Protein AF-A0A5A7X4X0-F1 (afdb_monomer_lite)

Secondary structure (DSSP, 8-state):
-----PPPSEEEE-SSSS--EEEE-SSSEEEEEPPPPP-----GGGGTHHHHHHHHHHHHHHHHHHH----SHHHHHHHHHHHHHHS-SS-S-TTS--HHHHHHHHTTTTS-GGGTTSHHHHHHHHHHHHHHHHHHHHT--

Sequence (141 aa):
MTHHGGVPPGWYDDASGSGTQRWWDGQRWTGHYTAPPARRRRSRTIWVLPLIVTVVLGGGSIWYYTFGGPTHTEWYQEGYDAGKERGIGESRFIETGSPDTECDMLLSGKIKFNDRNTFRARELKRGCVQAIKDKNAAKRP

pLDDT: mean 75.4, std 12.5, range [43.19, 91.19]

Structure (mmCIF, N/CA/C/O backbone):
data_AF-A0A5A7X4X0-F1
#
_entry.id   AF-A0A5A7X4X0-F1
#
loop_
_atom_site.group_PDB
_atom_site.id
_atom_site.type_symbol
_atom_site.label_atom_id
_atom_site.label_alt_id
_atom_site.label_comp_id
_atom_site.label_asym_id
_atom_site.label_entity_id
_atom_site.label_seq_id
_atom_site.pdbx_PDB_ins_code
_atom_site.Cartn_x
_atom_site.Cartn_y
_atom_site.Cartn_z
_atom_site.occupancy
_atom_site.B_iso_or_equiv
_atom_site.auth_seq_id
_atom_site.auth_comp_id
_atom_site.auth_asym_id
_atom_site.auth_atom_id
_atom_site.pdbx_PDB_model_num
ATOM 1 N N . MET A 1 1 ? -21.951 5.465 86.787 1.00 43.19 1 MET A N 1
ATOM 2 C CA . MET A 1 1 ? -22.422 5.949 85.472 1.00 43.19 1 MET A CA 1
ATOM 3 C C . MET A 1 1 ? -22.406 4.764 84.517 1.00 43.19 1 MET A C 1
ATOM 5 O O . MET A 1 1 ? -21.388 4.487 83.901 1.00 43.19 1 MET A O 1
ATOM 9 N N . THR A 1 2 ? -23.475 3.972 84.495 1.00 48.94 2 THR A N 1
ATOM 10 C CA . THR A 1 2 ? -23.591 2.810 83.604 1.00 48.94 2 THR A CA 1
ATOM 11 C C . THR A 1 2 ? -24.151 3.286 82.268 1.00 48.94 2 THR A C 1
ATOM 13 O O . THR A 1 2 ? -25.336 3.590 82.162 1.00 48.94 2 THR A O 1
ATOM 16 N N . HIS A 1 3 ? -23.296 3.404 81.251 1.00 46.75 3 HIS A N 1
ATOM 17 C CA . HIS A 1 3 ? -23.746 3.569 79.870 1.00 46.75 3 HIS A CA 1
ATOM 18 C C . HIS A 1 3 ? -24.427 2.255 79.464 1.00 46.75 3 HIS A C 1
ATOM 20 O O . HIS A 1 3 ? -23.756 1.251 79.234 1.00 46.75 3 HIS A O 1
ATOM 26 N N . HIS A 1 4 ? -25.759 2.224 79.421 1.00 52.91 4 HIS A N 1
ATOM 27 C CA . HIS A 1 4 ? -26.468 1.126 78.772 1.00 52.91 4 HIS A CA 1
ATOM 28 C C . HIS A 1 4 ? -26.152 1.234 77.279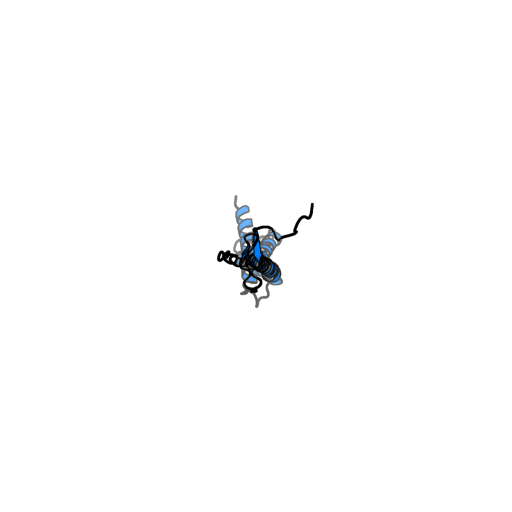 1.00 52.91 4 HIS A C 1
ATOM 30 O O . HIS A 1 4 ? -26.627 2.147 76.607 1.00 52.91 4 HIS A O 1
ATOM 36 N N . GLY A 1 5 ? -25.261 0.364 76.797 1.00 62.56 5 GLY A N 1
ATOM 37 C CA . GLY A 1 5 ? -24.833 0.264 75.401 1.00 62.56 5 GLY A CA 1
ATOM 38 C C . GLY A 1 5 ? -25.959 -0.238 74.502 1.00 62.56 5 GLY A C 1
ATOM 39 O O . GLY A 1 5 ? -25.883 -1.335 73.960 1.00 62.56 5 GLY A O 1
ATOM 40 N N . GLY A 1 6 ? -27.033 0.542 74.398 1.00 75.19 6 GLY A N 1
ATOM 41 C CA . GLY A 1 6 ? -28.084 0.343 73.415 1.00 75.19 6 GLY A CA 1
ATOM 42 C C . GLY A 1 6 ? -27.582 0.739 72.031 1.00 75.19 6 GLY A C 1
ATOM 43 O O . GLY A 1 6 ? -26.809 1.686 71.882 1.00 75.19 6 GLY A O 1
ATOM 44 N N . VAL A 1 7 ? -28.022 0.002 71.016 1.00 83.19 7 VAL A N 1
ATOM 45 C CA . VAL A 1 7 ? -27.760 0.342 69.617 1.00 83.19 7 VAL A CA 1
ATOM 46 C C . VAL A 1 7 ? -28.380 1.720 69.337 1.00 83.19 7 VAL A C 1
ATOM 48 O O . VAL A 1 7 ? -29.577 1.893 69.600 1.00 83.19 7 VAL A O 1
ATOM 51 N N . PRO A 1 8 ? -27.602 2.710 68.858 1.00 88.06 8 PRO A N 1
ATOM 52 C CA . PRO A 1 8 ? -28.124 4.045 68.604 1.00 88.06 8 PRO A CA 1
ATOM 53 C C . PRO A 1 8 ? -29.161 4.025 67.470 1.00 88.06 8 PRO A C 1
ATOM 55 O O . PRO A 1 8 ? -29.137 3.126 66.630 1.00 88.06 8 PRO A O 1
ATOM 58 N N . PRO A 1 9 ? -30.080 5.002 67.415 1.00 90.81 9 PRO A N 1
ATOM 59 C CA . PRO A 1 9 ? -31.031 5.111 66.315 1.00 90.81 9 PRO A CA 1
ATOM 60 C C . PRO A 1 9 ? -30.314 5.267 64.967 1.00 90.81 9 PRO A C 1
ATOM 62 O O . PRO A 1 9 ? -29.367 6.049 64.857 1.00 90.81 9 PRO A O 1
ATOM 65 N N . GLY A 1 10 ? -30.757 4.544 63.939 1.00 90.12 10 GLY A N 1
ATOM 66 C CA . GLY A 1 10 ? -30.087 4.546 62.640 1.00 90.12 10 GLY A CA 1
ATOM 67 C C . GLY A 1 10 ? -30.641 3.546 61.629 1.00 90.12 10 GLY A C 1
ATOM 68 O O . GLY A 1 10 ? -31.567 2.784 61.909 1.00 90.12 10 GLY A O 1
ATOM 69 N N . TRP A 1 11 ? -30.056 3.557 60.430 1.00 89.81 11 TRP A N 1
ATOM 70 C CA . TRP A 1 11 ? -30.333 2.576 59.381 1.00 89.81 11 TRP A CA 1
ATOM 71 C C . TRP A 1 11 ? -29.451 1.350 59.564 1.00 89.81 11 TRP A C 1
ATOM 73 O O . TRP A 1 11 ? -28.225 1.449 59.537 1.00 89.81 11 TRP A O 1
ATOM 83 N N . TYR A 1 12 ? -30.085 0.194 59.701 1.00 87.06 12 TYR A N 1
ATOM 84 C CA . TYR A 1 12 ? -29.408 -1.083 59.872 1.00 87.06 12 TYR A CA 1
ATOM 85 C C . TYR A 1 12 ? -29.941 -2.092 58.859 1.00 87.06 12 TYR A C 1
ATOM 87 O O . TYR A 1 12 ? -31.055 -1.950 58.362 1.00 87.06 12 TYR A O 1
ATOM 95 N N . ASP A 1 13 ? -29.129 -3.090 58.523 1.00 86.62 13 ASP A N 1
ATOM 96 C CA . ASP A 1 13 ? -29.534 -4.183 57.635 1.00 86.62 13 ASP A CA 1
ATOM 97 C C . ASP A 1 13 ? -30.726 -4.939 58.249 1.00 86.62 13 ASP A C 1
ATOM 99 O O . ASP A 1 13 ? -30.731 -5.221 59.450 1.00 86.62 13 ASP A O 1
ATOM 103 N N . ASP A 1 14 ? -31.750 -5.232 57.445 1.00 83.12 14 ASP A N 1
ATOM 104 C CA . ASP A 1 14 ? -32.942 -5.948 57.905 1.00 83.12 14 ASP A CA 1
ATOM 105 C C . ASP A 1 14 ? -32.744 -7.474 58.001 1.00 83.12 14 ASP A C 1
ATOM 107 O O . ASP A 1 14 ? -33.678 -8.192 58.361 1.00 83.12 14 ASP A O 1
ATOM 111 N N . ALA A 1 15 ? -31.534 -7.963 57.693 1.00 76.50 15 ALA A N 1
ATOM 112 C CA . ALA A 1 15 ? -31.115 -9.366 57.730 1.00 76.50 15 ALA A CA 1
ATOM 113 C C . ALA A 1 15 ? -31.970 -10.315 56.866 1.00 76.50 15 ALA A C 1
ATOM 115 O O . ALA A 1 15 ? -31.804 -11.533 56.929 1.00 76.50 15 ALA A O 1
ATOM 116 N N . SER A 1 16 ? -32.842 -9.779 56.006 1.00 75.19 16 SER A N 1
ATOM 117 C CA . SER A 1 16 ? -33.669 -10.558 55.076 1.00 75.19 16 SER A CA 1
ATOM 118 C C . SER A 1 16 ? -32.882 -11.061 53.858 1.00 75.19 16 SER A C 1
ATOM 120 O O . SER A 1 16 ? -33.397 -11.841 53.059 1.00 75.19 16 SER A O 1
ATOM 122 N N . GLY A 1 17 ? -31.642 -10.589 53.680 1.00 69.81 17 GLY A N 1
ATOM 123 C CA . GLY A 1 17 ? -30.806 -10.879 52.512 1.00 69.81 17 GLY A CA 1
ATOM 124 C C . GLY A 1 17 ? -31.183 -10.080 51.257 1.00 69.81 17 GLY A C 1
ATOM 125 O O . GLY A 1 17 ? -30.547 -10.240 50.216 1.00 69.81 17 GLY A O 1
ATOM 126 N N . SER A 1 18 ? -32.185 -9.197 51.337 1.00 72.75 18 SER A N 1
ATOM 127 C CA . SER A 1 18 ? -32.613 -8.331 50.229 1.00 72.75 18 SER A CA 1
ATOM 128 C C . SER A 1 18 ? -31.661 -7.151 49.966 1.00 72.75 18 SER A C 1
ATOM 130 O O . SER A 1 18 ? -31.704 -6.549 48.890 1.00 72.75 18 SER A O 1
ATOM 132 N N . GLY A 1 19 ? -30.778 -6.838 50.923 1.00 77.12 19 GLY A N 1
ATOM 133 C CA . GLY A 1 19 ? -29.916 -5.652 50.896 1.00 77.12 19 GLY A CA 1
ATOM 134 C C . GLY A 1 19 ? -30.662 -4.353 51.225 1.00 77.12 19 GLY A C 1
ATOM 135 O O . GLY A 1 19 ? -30.138 -3.266 50.974 1.00 77.12 19 GLY A O 1
ATOM 136 N N . THR A 1 20 ? -31.884 -4.461 51.749 1.00 83.06 20 THR A N 1
ATOM 137 C CA . THR A 1 20 ? -32.687 -3.345 52.243 1.00 83.06 20 THR A CA 1
ATOM 138 C C . THR A 1 20 ? -32.288 -2.997 53.676 1.00 83.06 20 THR A C 1
ATOM 140 O O . THR A 1 20 ? -32.078 -3.871 54.513 1.00 83.06 20 THR A O 1
ATOM 143 N N . GLN A 1 21 ? -32.192 -1.699 53.974 1.00 89.25 21 GLN A N 1
ATOM 144 C CA . GLN A 1 21 ? -31.978 -1.232 55.342 1.00 89.25 21 GLN A CA 1
ATOM 145 C C . GLN A 1 21 ? -33.317 -0.853 55.975 1.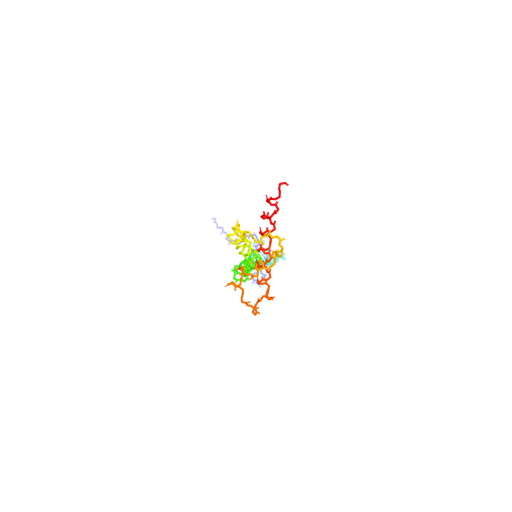00 89.25 21 GLN A C 1
ATOM 147 O O . GLN A 1 21 ? -34.189 -0.279 55.319 1.00 89.25 21 GLN A O 1
ATOM 152 N N . ARG A 1 22 ? -33.465 -1.135 57.268 1.00 91.19 22 ARG A N 1
ATOM 153 C CA . ARG A 1 22 ? -34.619 -0.780 58.093 1.00 91.19 22 ARG A CA 1
ATOM 154 C C . ARG A 1 22 ? -34.203 0.207 59.183 1.00 91.19 22 ARG A C 1
ATOM 156 O O . ARG A 1 22 ? -33.076 0.168 59.674 1.00 91.19 22 ARG A O 1
ATOM 163 N N . TRP A 1 23 ? -35.099 1.118 59.554 1.00 90.44 23 TRP A N 1
ATOM 164 C CA . TRP A 1 23 ? -34.809 2.127 60.577 1.00 90.44 23 TRP A CA 1
ATOM 165 C C . TRP A 1 23 ? -35.050 1.598 62.000 1.00 90.44 23 TRP A C 1
ATOM 167 O O . TRP A 1 23 ? -36.164 1.157 62.314 1.00 90.44 23 TRP A O 1
ATOM 177 N N . TRP A 1 24 ? -34.029 1.690 62.857 1.00 90.38 24 TRP A N 1
ATOM 178 C CA . TRP A 1 24 ? -34.069 1.447 64.304 1.00 90.38 24 TRP A CA 1
ATOM 179 C C . TRP A 1 24 ? -34.227 2.777 65.048 1.00 90.38 24 TRP A C 1
ATOM 181 O O . TRP A 1 24 ? -33.441 3.697 64.834 1.00 90.38 24 TRP A O 1
ATOM 191 N N . ASP A 1 25 ? -35.223 2.893 65.929 1.00 88.50 25 ASP A N 1
ATOM 192 C CA . ASP A 1 25 ? -35.497 4.134 66.677 1.00 88.50 25 ASP A CA 1
ATOM 193 C C . ASP A 1 25 ? -34.756 4.232 68.027 1.00 88.50 25 ASP A C 1
ATOM 195 O O . ASP A 1 25 ? -34.927 5.208 68.755 1.00 88.50 25 ASP A O 1
ATOM 199 N N . GLY A 1 26 ? -33.922 3.242 68.364 1.00 89.75 26 GLY A N 1
ATOM 200 C CA . GLY A 1 26 ? -33.259 3.127 69.668 1.00 89.75 26 GLY A CA 1
ATOM 201 C C . GLY A 1 26 ? -33.962 2.174 70.643 1.00 89.75 26 GLY A C 1
ATOM 202 O O . GLY A 1 26 ? -33.374 1.817 71.662 1.00 89.75 26 GLY A O 1
ATOM 203 N N . GLN A 1 27 ? -35.194 1.749 70.348 1.00 87.38 27 GLN A N 1
ATOM 204 C CA . GLN A 1 27 ? -35.985 0.814 71.161 1.00 87.38 27 GLN A CA 1
ATOM 205 C C . GLN A 1 27 ? -36.588 -0.329 70.331 1.00 87.38 27 GLN A C 1
ATOM 207 O O . GLN A 1 27 ? -36.712 -1.450 70.823 1.00 87.38 27 GLN A O 1
ATOM 212 N N . ARG A 1 28 ? -36.978 -0.061 69.080 1.00 87.38 28 ARG A N 1
ATOM 213 C CA . ARG A 1 28 ? -37.601 -1.011 68.156 1.00 87.38 28 ARG A CA 1
ATOM 214 C C . ARG A 1 28 ? -37.313 -0.685 66.693 1.00 87.38 28 ARG A C 1
ATOM 216 O O . ARG A 1 28 ? -36.970 0.429 66.297 1.00 87.38 28 ARG A O 1
ATOM 223 N N . TRP A 1 29 ? -37.543 -1.689 65.858 1.00 87.62 29 TRP A N 1
ATOM 224 C CA . TRP A 1 29 ? -37.562 -1.536 64.411 1.00 87.62 29 TRP A CA 1
ATOM 225 C C . TRP A 1 29 ? -38.851 -0.851 63.953 1.00 87.62 29 TRP A C 1
ATOM 227 O O . TRP A 1 29 ? -39.952 -1.306 64.266 1.00 87.62 29 TRP A O 1
ATOM 237 N N . THR A 1 30 ? -38.730 0.215 63.166 1.00 88.19 30 THR A N 1
ATOM 238 C CA . THR A 1 30 ? -39.882 0.937 62.600 1.00 88.19 30 THR A CA 1
ATOM 239 C C . THR A 1 30 ? -40.300 0.363 61.243 1.00 88.19 30 THR A C 1
ATOM 241 O O . THR A 1 30 ? -39.620 -0.493 60.686 1.00 88.19 30 THR A O 1
ATOM 244 N N . GLY A 1 31 ? -41.434 0.796 60.689 1.00 86.50 31 GLY A N 1
ATOM 245 C CA . GLY A 1 31 ? -41.903 0.365 59.362 1.00 86.50 31 GLY A CA 1
ATOM 246 C C . GLY A 1 31 ? -41.196 1.033 58.174 1.00 86.50 31 GLY A C 1
ATOM 247 O O . GLY A 1 31 ? -41.641 0.856 57.046 1.00 86.50 31 GLY A O 1
ATOM 248 N N . HIS A 1 32 ? -40.142 1.822 58.404 1.00 88.31 32 HIS A N 1
ATOM 249 C CA . HIS A 1 32 ? -39.422 2.515 57.338 1.00 88.31 32 HIS A CA 1
ATOM 250 C C . HIS A 1 32 ? -38.314 1.630 56.767 1.00 88.31 32 HIS A C 1
ATOM 252 O O . HIS A 1 32 ? -37.448 1.156 57.508 1.00 88.31 32 HIS A O 1
ATOM 258 N N . TYR A 1 33 ? -38.333 1.464 55.446 1.00 87.56 33 TYR A N 1
ATOM 259 C CA . TYR A 1 33 ? -37.367 0.686 54.676 1.00 87.56 33 TYR A CA 1
ATOM 260 C C . TYR A 1 33 ? -36.737 1.571 53.599 1.00 87.56 33 TYR A C 1
ATOM 262 O O . TYR A 1 33 ? -37.436 2.366 52.966 1.00 87.56 33 TYR A O 1
ATOM 270 N N . THR A 1 34 ? -35.432 1.436 53.369 1.00 82.94 34 THR A N 1
ATOM 271 C CA . THR A 1 34 ? -34.780 2.059 52.212 1.00 82.94 34 THR A CA 1
ATOM 272 C C . THR A 1 34 ? -34.996 1.204 50.968 1.00 82.94 34 THR A C 1
ATOM 274 O O . THR A 1 34 ? -34.976 -0.027 51.015 1.00 82.94 34 THR A O 1
ATOM 277 N N . ALA A 1 35 ? -35.215 1.841 49.817 1.00 73.12 35 ALA A N 1
ATOM 278 C CA . ALA A 1 35 ? -35.217 1.105 48.561 1.00 73.12 35 ALA A CA 1
ATOM 279 C C . ALA A 1 35 ? -33.822 0.482 48.349 1.00 73.12 35 ALA A C 1
ATOM 281 O O . ALA A 1 35 ? -32.821 1.177 48.566 1.00 73.12 35 ALA A O 1
ATOM 282 N N . PRO A 1 36 ? -33.726 -0.793 47.929 1.00 68.75 36 PRO A N 1
ATOM 283 C CA . PRO A 1 36 ? -32.434 -1.405 47.662 1.00 68.75 36 PRO A CA 1
ATOM 284 C C . PRO A 1 36 ? -31.689 -0.568 46.613 1.00 68.75 36 PRO A C 1
ATOM 286 O O . PRO A 1 36 ? -32.307 -0.105 45.644 1.00 68.75 36 PRO A O 1
ATOM 289 N N . PRO A 1 37 ? -30.373 -0.340 46.779 1.00 67.12 37 PRO A N 1
ATOM 290 C CA . PRO A 1 37 ? -29.616 0.456 45.829 1.00 67.12 37 PRO A CA 1
ATOM 291 C C . PRO A 1 37 ? -29.749 -0.179 44.447 1.00 67.12 37 PRO A C 1
ATOM 293 O O . PRO A 1 37 ? -29.469 -1.368 44.270 1.00 67.12 37 PRO A O 1
ATOM 296 N N . ALA A 1 38 ? -30.186 0.612 43.460 1.00 66.94 38 ALA A N 1
ATOM 297 C CA . ALA A 1 38 ? -30.268 0.162 42.079 1.00 66.94 38 ALA A CA 1
ATOM 298 C C . ALA A 1 38 ? -28.916 -0.449 41.704 1.00 66.94 38 ALA A C 1
ATOM 300 O O . ALA A 1 38 ? -27.884 0.227 41.749 1.00 66.94 38 ALA A O 1
ATOM 301 N N . ARG A 1 39 ? -28.919 -1.755 41.411 1.00 67.81 39 ARG A N 1
ATOM 302 C CA . ARG A 1 39 ? -27.712 -2.530 41.124 1.00 67.81 39 ARG A CA 1
ATOM 303 C C . ARG A 1 39 ? -26.993 -1.810 39.985 1.00 67.81 39 ARG A C 1
ATOM 305 O O . ARG A 1 39 ? -27.448 -1.873 38.843 1.00 67.81 39 ARG A O 1
ATOM 312 N N . ARG A 1 40 ? -25.914 -1.070 40.284 1.00 66.00 40 ARG A N 1
ATOM 313 C CA . ARG A 1 40 ? -25.116 -0.391 39.255 1.00 66.00 40 ARG A CA 1
ATOM 314 C C . ARG A 1 40 ? -24.608 -1.487 38.336 1.00 66.00 40 ARG A C 1
ATOM 316 O O . ARG A 1 40 ? -23.698 -2.232 38.695 1.00 66.00 40 ARG A O 1
ATOM 323 N N . ARG A 1 41 ? -25.249 -1.630 37.176 1.00 66.25 41 ARG A N 1
ATOM 324 C CA . ARG A 1 41 ? -24.887 -2.603 36.152 1.00 66.25 41 ARG A CA 1
ATOM 325 C C . ARG A 1 41 ? -23.469 -2.245 35.732 1.00 66.25 41 ARG A C 1
ATOM 327 O O . ARG A 1 41 ? -23.265 -1.272 35.011 1.00 66.25 41 ARG A O 1
ATOM 334 N N . ARG A 1 42 ? -22.479 -2.957 36.277 1.00 63.44 42 ARG A N 1
ATOM 335 C CA . ARG A 1 42 ? -21.065 -2.723 35.990 1.00 63.44 42 ARG A CA 1
ATOM 336 C C . ARG A 1 42 ? -20.885 -2.986 34.501 1.00 63.44 42 ARG A C 1
ATOM 338 O O . ARG A 1 42 ? -20.899 -4.131 34.059 1.00 63.44 42 ARG A O 1
ATOM 345 N N . SER A 1 43 ? -20.845 -1.905 33.730 1.00 60.47 43 SER A N 1
ATOM 346 C CA . SER A 1 43 ? -20.758 -1.929 32.277 1.00 60.47 43 SER A CA 1
ATOM 347 C C . SER A 1 43 ? -19.420 -2.551 31.887 1.00 60.47 43 SER A C 1
ATOM 349 O O . SER A 1 43 ? -18.385 -1.891 31.857 1.00 60.47 43 SER A O 1
ATOM 351 N N . ARG A 1 44 ? -19.434 -3.859 31.618 1.00 63.56 44 ARG A N 1
ATOM 352 C CA . ARG A 1 44 ? -18.287 -4.610 31.086 1.00 63.56 44 ARG A CA 1
ATOM 353 C C . ARG A 1 44 ? -17.931 -4.167 29.653 1.00 63.56 44 ARG A C 1
ATOM 355 O O . ARG A 1 44 ? -16.903 -4.569 29.124 1.00 63.56 44 ARG A O 1
ATOM 362 N N . THR A 1 45 ? -18.757 -3.307 29.055 1.00 58.69 45 THR A N 1
ATOM 363 C CA . THR A 1 45 ? -18.664 -2.782 27.687 1.00 58.69 45 THR A CA 1
ATOM 364 C C . THR A 1 45 ? -17.481 -1.833 27.465 1.00 58.69 45 THR A C 1
ATOM 366 O O . THR A 1 45 ? -17.030 -1.691 26.334 1.00 58.69 45 THR A O 1
ATOM 369 N N . ILE A 1 46 ? -16.918 -1.232 28.520 1.00 63.91 46 ILE A N 1
ATOM 370 C CA . ILE A 1 46 ? -15.822 -0.247 28.401 1.00 63.91 46 ILE A CA 1
ATOM 371 C C . ILE A 1 46 ? -14.521 -0.864 27.840 1.00 63.91 46 ILE A C 1
ATOM 373 O O . ILE A 1 46 ? -13.711 -0.154 27.255 1.00 63.91 46 ILE A O 1
ATOM 377 N N . TRP A 1 47 ? -14.342 -2.186 27.924 1.00 63.31 47 TRP A N 1
ATOM 378 C CA . TRP A 1 47 ? -13.105 -2.858 27.497 1.00 63.31 47 TRP A CA 1
ATOM 379 C C . TRP A 1 47 ? -13.149 -3.504 26.102 1.00 63.31 47 TRP A C 1
ATOM 381 O O . TRP A 1 47 ? -12.131 -4.011 25.642 1.00 63.31 47 TRP A O 1
ATOM 391 N N . VAL A 1 48 ? -14.290 -3.491 25.403 1.00 74.31 48 VAL A N 1
ATOM 392 C CA . VAL A 1 48 ? -14.445 -4.222 24.124 1.00 74.31 48 VAL A CA 1
ATOM 393 C C . VAL A 1 48 ? -14.023 -3.377 22.913 1.00 74.31 48 VAL A C 1
ATOM 395 O O . VAL A 1 48 ? -13.437 -3.892 21.965 1.00 74.31 48 VAL A O 1
ATOM 398 N N . LEU A 1 49 ? -14.254 -2.063 22.963 1.00 74.56 49 LEU A N 1
ATOM 399 C CA . LEU A 1 49 ? -13.911 -1.125 21.887 1.00 74.56 49 LEU A CA 1
ATOM 400 C C . LEU A 1 49 ? -12.405 -1.049 21.547 1.00 74.56 49 LEU A C 1
ATOM 402 O O . LEU A 1 49 ? -12.085 -1.138 20.361 1.00 74.56 49 LEU A O 1
ATOM 406 N N . PRO A 1 50 ? -11.462 -0.945 22.508 1.00 76.12 50 PRO A N 1
ATOM 407 C CA . PRO A 1 50 ? -10.037 -0.883 22.167 1.00 76.12 50 PRO A CA 1
ATOM 408 C C . PRO A 1 50 ? -9.504 -2.190 21.560 1.00 76.12 50 PRO A C 1
ATOM 410 O O . PRO A 1 50 ? -8.563 -2.149 20.773 1.00 76.12 50 PRO A O 1
ATOM 413 N N . LEU A 1 51 ? -10.118 -3.338 21.876 1.00 81.12 51 LEU A N 1
ATOM 414 C CA . LEU A 1 51 ? -9.725 -4.649 21.346 1.00 81.12 51 LEU A CA 1
ATOM 415 C C . LEU A 1 51 ? -10.099 -4.794 19.862 1.00 81.12 51 LEU A C 1
ATOM 417 O O . LEU A 1 51 ? -9.327 -5.320 19.069 1.00 81.12 51 LEU A O 1
ATOM 421 N N . ILE A 1 52 ? -11.255 -4.264 19.454 1.00 83.19 52 ILE A N 1
ATOM 422 C CA . ILE A 1 52 ? -11.669 -4.272 18.043 1.00 83.19 52 ILE A CA 1
ATOM 423 C C . ILE A 1 52 ? -10.752 -3.367 17.208 1.00 83.19 52 ILE A C 1
ATOM 425 O O . ILE A 1 52 ? -10.316 -3.761 16.129 1.00 83.19 52 ILE A O 1
ATOM 429 N N . VAL A 1 53 ? -10.404 -2.181 17.719 1.00 84.06 53 VAL A N 1
ATOM 430 C CA . VAL A 1 53 ? -9.518 -1.237 17.017 1.00 84.06 53 VAL A CA 1
ATOM 431 C C . VAL A 1 53 ? -8.119 -1.826 16.809 1.00 84.06 53 VAL A C 1
ATOM 433 O O . VAL A 1 53 ? -7.572 -1.709 15.714 1.00 84.06 53 VAL A O 1
ATOM 436 N N . THR A 1 54 ? -7.550 -2.509 17.807 1.00 81.38 54 THR A N 1
ATOM 437 C CA . THR A 1 54 ? -6.236 -3.158 17.664 1.00 81.38 54 THR A CA 1
ATOM 438 C C . THR A 1 54 ? -6.259 -4.342 16.705 1.00 81.38 54 THR A C 1
ATOM 440 O O . THR A 1 54 ? -5.302 -4.513 15.956 1.00 81.38 54 THR A O 1
ATOM 443 N N . VAL A 1 55 ? -7.344 -5.120 16.653 1.00 87.00 55 VAL A N 1
ATOM 444 C CA . VAL A 1 55 ? -7.483 -6.214 15.677 1.00 87.00 55 VAL A CA 1
ATOM 445 C C . VAL A 1 55 ? -7.633 -5.680 14.251 1.00 87.00 55 VAL A C 1
ATOM 447 O O . VAL A 1 55 ? -7.007 -6.215 13.341 1.00 87.00 55 VAL A O 1
ATOM 450 N N . VAL A 1 56 ? -8.398 -4.605 14.041 1.00 84.31 56 VAL A N 1
ATOM 451 C CA . VAL A 1 56 ? -8.586 -4.010 12.705 1.00 84.31 56 VAL A CA 1
ATOM 452 C C . VAL A 1 56 ? -7.309 -3.325 12.217 1.00 84.31 56 VAL A C 1
ATOM 454 O O . VAL A 1 56 ? -6.875 -3.574 11.095 1.00 84.31 56 VAL A O 1
ATOM 457 N N . LEU A 1 57 ? -6.670 -2.504 13.055 1.00 81.44 57 LEU A N 1
ATOM 458 C CA . LEU A 1 57 ? -5.433 -1.813 12.680 1.00 81.44 57 LEU A CA 1
ATOM 459 C C . LEU A 1 57 ? -4.245 -2.777 12.594 1.00 81.44 57 LEU A C 1
ATOM 461 O O . LEU A 1 57 ? -3.468 -2.702 11.648 1.00 81.44 57 LEU A O 1
ATOM 465 N N . GLY A 1 58 ? -4.117 -3.710 13.540 1.00 78.69 58 GLY A N 1
ATOM 466 C CA . GLY A 1 58 ? -3.058 -4.720 13.542 1.00 78.69 58 GLY A CA 1
ATOM 467 C C . GLY A 1 58 ? -3.217 -5.722 12.401 1.00 78.69 58 GLY A C 1
ATOM 468 O O . GLY A 1 58 ? -2.273 -5.951 11.651 1.00 78.69 58 GLY A O 1
ATOM 469 N N . GLY A 1 59 ? -4.421 -6.264 12.210 1.00 82.31 59 GLY A N 1
ATOM 470 C CA . GLY A 1 59 ? -4.721 -7.198 11.126 1.00 82.31 59 GLY A CA 1
ATOM 471 C C . GLY A 1 59 ? -4.614 -6.555 9.744 1.00 82.31 59 GLY A C 1
ATOM 472 O O . GLY A 1 59 ? -3.992 -7.130 8.855 1.00 82.31 59 GLY A O 1
ATOM 473 N N . GLY A 1 60 ? -5.143 -5.340 9.573 1.00 82.75 60 GLY A N 1
ATOM 474 C CA . GLY A 1 60 ? -5.043 -4.594 8.316 1.00 82.75 60 GLY A CA 1
ATOM 475 C C . GLY A 1 60 ? -3.605 -4.213 7.961 1.00 82.75 60 GLY A C 1
ATOM 476 O O . GLY A 1 60 ? -3.200 -4.355 6.811 1.00 82.75 60 GLY A O 1
ATOM 477 N N . SER A 1 61 ? -2.810 -3.802 8.953 1.00 76.62 61 SER A N 1
ATOM 478 C CA . SER A 1 61 ? -1.392 -3.471 8.770 1.00 76.62 61 SER A CA 1
ATOM 479 C C . SER A 1 61 ? -0.567 -4.710 8.401 1.00 76.62 61 SER A C 1
ATOM 481 O O . SER A 1 61 ? 0.153 -4.697 7.406 1.00 76.62 61 SER A O 1
ATOM 483 N N . ILE A 1 62 ? -0.734 -5.827 9.119 1.00 80.38 62 ILE A N 1
ATOM 484 C CA . ILE A 1 62 ? -0.049 -7.093 8.804 1.00 80.38 62 ILE A CA 1
ATOM 485 C C . ILE A 1 62 ? -0.438 -7.595 7.407 1.00 80.38 62 ILE A C 1
ATOM 487 O O . ILE A 1 62 ? 0.432 -8.019 6.648 1.00 80.38 62 ILE A O 1
ATOM 491 N N . TRP A 1 63 ? -1.717 -7.513 7.031 1.00 78.38 63 TRP A N 1
ATOM 492 C CA . TRP A 1 63 ? -2.178 -7.895 5.694 1.00 78.38 63 TRP A CA 1
ATOM 493 C C . TRP A 1 63 ? -1.588 -7.000 4.597 1.00 78.38 63 TRP A C 1
ATOM 495 O O . TRP A 1 63 ? -1.120 -7.505 3.580 1.00 78.38 63 TRP A O 1
ATOM 505 N N . TYR A 1 64 ? -1.516 -5.687 4.827 1.00 80.81 64 TYR A N 1
ATOM 506 C CA . TYR A 1 64 ? -0.877 -4.749 3.904 1.00 80.81 64 TYR A CA 1
ATOM 507 C C . TYR A 1 64 ? 0.606 -5.079 3.683 1.00 80.81 64 TYR A C 1
ATOM 509 O O . TYR A 1 64 ? 1.052 -5.148 2.542 1.00 80.81 64 TYR A O 1
ATOM 517 N N . TYR A 1 65 ? 1.358 -5.378 4.747 1.00 77.94 65 TYR A N 1
ATOM 518 C CA . TYR A 1 65 ? 2.779 -5.722 4.623 1.00 77.94 65 TYR A CA 1
ATOM 519 C C . TYR A 1 65 ? 3.040 -7.116 4.035 1.00 77.94 65 TYR A C 1
ATOM 521 O O . TYR A 1 65 ? 4.095 -7.332 3.445 1.00 77.94 65 TYR A O 1
ATOM 529 N N . THR A 1 66 ? 2.113 -8.066 4.189 1.00 75.31 66 THR A N 1
ATOM 530 C CA . THR A 1 66 ? 2.298 -9.452 3.712 1.00 75.31 66 THR A CA 1
ATOM 531 C C . THR A 1 66 ? 1.722 -9.702 2.319 1.00 75.31 66 THR A C 1
ATOM 533 O O . THR A 1 66 ? 2.287 -10.494 1.569 1.00 75.31 66 THR A O 1
ATOM 536 N N . PHE A 1 67 ? 0.636 -9.022 1.945 1.00 68.81 67 PHE A N 1
ATOM 537 C CA . PHE A 1 67 ? -0.080 -9.245 0.682 1.00 68.81 67 PHE A CA 1
ATOM 538 C C . PHE A 1 67 ? -0.198 -7.995 -0.201 1.00 68.81 67 PHE A C 1
ATOM 540 O O . PHE A 1 67 ? -0.430 -8.124 -1.400 1.00 68.81 67 PHE A O 1
ATOM 547 N N . GLY A 1 68 ? -0.024 -6.793 0.355 1.00 60.59 68 GLY A N 1
ATOM 548 C CA . GLY A 1 68 ? -0.137 -5.508 -0.344 1.00 60.59 68 GLY A CA 1
ATOM 549 C C . GLY A 1 68 ? 1.196 -4.939 -0.837 1.00 60.59 68 GLY A C 1
ATOM 550 O O . GLY A 1 68 ? 1.387 -3.725 -0.793 1.00 60.59 68 GLY A O 1
ATOM 551 N N . GLY A 1 69 ? 2.132 -5.789 -1.275 1.00 59.12 69 GLY A N 1
ATOM 552 C CA . GLY A 1 69 ? 3.375 -5.331 -1.908 1.00 59.12 69 GLY A CA 1
ATOM 553 C C . GLY A 1 69 ? 3.103 -4.398 -3.107 1.00 59.12 69 GLY A C 1
ATOM 554 O O . GLY A 1 69 ? 2.038 -4.486 -3.719 1.00 59.12 69 GLY A O 1
ATOM 555 N N . PRO A 1 70 ? 4.021 -3.481 -3.457 1.00 57.84 70 PRO A N 1
ATOM 556 C CA . PRO A 1 70 ? 3.778 -2.441 -4.459 1.00 57.84 70 PRO A CA 1
ATOM 557 C C . PRO A 1 70 ? 3.648 -3.045 -5.870 1.00 57.84 70 PRO A C 1
ATOM 559 O O . PRO A 1 70 ? 4.633 -3.430 -6.487 1.00 57.84 70 PRO A O 1
ATOM 562 N N . THR A 1 71 ? 2.426 -3.144 -6.401 1.00 63.53 71 THR A N 1
ATOM 563 C CA . THR A 1 71 ? 2.113 -3.977 -7.583 1.00 63.53 71 THR A CA 1
ATOM 564 C C . THR A 1 71 ? 2.075 -3.286 -8.953 1.00 63.53 71 THR A C 1
ATOM 566 O O . THR A 1 71 ? 1.752 -3.963 -9.924 1.00 63.53 71 THR A O 1
ATOM 569 N N . HIS A 1 72 ? 2.41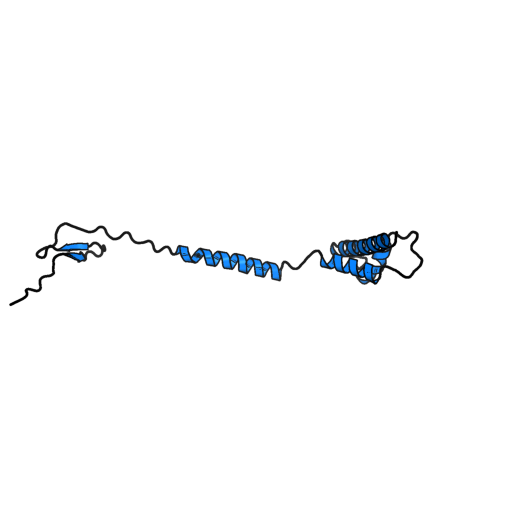4 -2.002 -9.128 1.00 57.00 72 HIS A N 1
ATOM 570 C CA . HIS A 1 72 ? 2.254 -1.378 -10.464 1.00 57.00 72 HIS A CA 1
ATOM 571 C C . HIS A 1 72 ? 3.373 -0.455 -10.961 1.00 57.00 72 HIS A C 1
ATOM 573 O O . HIS A 1 72 ? 3.527 -0.321 -12.172 1.00 57.00 72 HIS A O 1
ATOM 579 N N . THR A 1 73 ? 4.179 0.157 -10.094 1.00 64.06 73 THR A N 1
ATOM 580 C CA . THR A 1 73 ? 5.177 1.153 -10.531 1.00 64.06 73 THR A CA 1
ATOM 581 C C . THR A 1 73 ? 6.558 0.569 -10.815 1.00 64.06 73 THR A C 1
ATOM 583 O O . THR A 1 73 ? 7.294 1.145 -11.609 1.00 64.06 73 THR A O 1
ATOM 586 N N . GLU A 1 74 ? 6.913 -0.583 -10.242 1.00 80.25 74 GLU A N 1
ATOM 587 C CA . GLU A 1 74 ? 8.274 -1.127 -10.356 1.00 80.25 74 GLU A CA 1
ATOM 588 C C . GLU A 1 74 ? 8.613 -1.579 -11.785 1.00 80.25 74 GLU A C 1
ATOM 590 O O . GLU A 1 74 ? 9.656 -1.214 -12.318 1.00 80.25 74 GLU A O 1
ATOM 595 N N . TRP A 1 75 ? 7.710 -2.298 -12.459 1.00 85.19 75 TRP A N 1
ATOM 596 C CA . TRP A 1 75 ? 7.940 -2.762 -13.836 1.00 85.19 75 TRP A CA 1
ATOM 597 C C . TRP A 1 75 ? 7.934 -1.628 -14.857 1.00 85.19 75 TRP A C 1
ATOM 599 O O . TRP A 1 75 ? 8.673 -1.681 -15.838 1.00 85.19 75 TRP A O 1
ATOM 609 N N . TYR A 1 76 ? 7.122 -0.596 -14.624 1.00 86.94 76 TYR A N 1
ATOM 610 C CA . TYR A 1 76 ? 7.151 0.608 -15.444 1.00 86.94 76 TYR A CA 1
ATOM 611 C C . TYR A 1 76 ? 8.502 1.319 -15.302 1.00 86.94 76 TYR A C 1
ATOM 613 O O . TYR A 1 76 ? 9.138 1.640 -16.307 1.00 86.94 76 TYR A O 1
ATOM 621 N N . GLN A 1 77 ? 8.974 1.495 -14.064 1.00 87.88 77 GLN A N 1
ATOM 622 C CA . GLN A 1 77 ? 10.246 2.155 -13.784 1.00 87.88 77 GLN A CA 1
ATOM 623 C C . GLN A 1 77 ? 11.436 1.359 -14.332 1.00 87.88 77 GLN A C 1
ATOM 625 O O . GLN A 1 77 ? 12.293 1.923 -15.003 1.00 87.88 77 GLN A O 1
ATOM 630 N N . GLU A 1 78 ? 11.433 0.035 -14.163 1.00 87.06 78 GLU A N 1
ATOM 631 C CA . GLU A 1 78 ? 12.458 -0.864 -14.707 1.00 87.06 78 GLU A CA 1
ATOM 632 C C . GLU A 1 78 ? 12.546 -0.775 -16.242 1.00 87.06 78 GLU A C 1
ATOM 634 O O . GLU A 1 78 ? 13.634 -0.820 -16.824 1.00 87.06 78 GLU A O 1
ATOM 639 N N . GLY A 1 79 ? 11.398 -0.644 -16.913 1.00 86.69 79 GLY A N 1
ATOM 640 C CA . GLY A 1 79 ? 11.329 -0.443 -18.357 1.00 86.69 79 GLY A CA 1
ATOM 641 C C . GLY A 1 79 ? 11.841 0.932 -18.778 1.00 86.69 79 GLY A C 1
ATOM 642 O O . GLY A 1 79 ? 12.591 1.042 -19.749 1.00 86.69 79 GLY A O 1
ATOM 643 N N . TYR A 1 80 ? 11.463 1.970 -18.029 1.00 88.06 80 TYR A N 1
ATOM 644 C CA . TYR A 1 80 ? 11.896 3.349 -18.248 1.00 88.06 80 TYR A CA 1
ATOM 645 C C . TYR A 1 80 ? 13.416 3.492 -18.114 1.00 88.06 80 TYR A C 1
ATOM 647 O O . TYR A 1 80 ? 14.066 4.044 -19.003 1.00 88.06 80 TYR A O 1
ATOM 655 N N . ASP A 1 81 ? 14.003 2.910 -17.068 1.00 87.19 81 ASP A N 1
ATOM 656 C CA . ASP A 1 81 ? 15.448 2.922 -16.845 1.00 87.19 81 ASP A CA 1
ATOM 657 C C . ASP A 1 81 ? 16.189 2.145 -17.942 1.00 87.19 81 ASP A C 1
ATOM 659 O O . ASP A 1 81 ? 17.173 2.640 -18.492 1.00 87.19 81 ASP A O 1
ATOM 663 N N . ALA A 1 82 ? 15.663 0.994 -18.380 1.00 83.75 82 ALA A N 1
ATOM 664 C CA . ALA A 1 82 ? 16.235 0.250 -19.503 1.00 83.75 82 ALA A CA 1
ATOM 665 C C . ALA A 1 82 ? 16.251 1.066 -20.814 1.00 83.75 82 ALA A C 1
ATOM 667 O O . ALA A 1 82 ? 17.247 1.042 -21.542 1.00 83.75 82 ALA A O 1
ATOM 668 N N . GLY A 1 83 ? 15.187 1.825 -21.104 1.00 80.88 83 GLY A N 1
ATOM 669 C CA . GLY A 1 83 ? 15.140 2.750 -22.246 1.00 80.88 83 GLY A CA 1
ATOM 670 C C . GLY A 1 83 ? 16.051 3.974 -22.068 1.00 80.88 83 GLY A C 1
ATOM 671 O O . GLY A 1 83 ? 16.628 4.490 -23.031 1.00 80.88 83 GLY A O 1
ATOM 672 N N . LYS A 1 84 ? 16.263 4.429 -20.830 1.00 81.12 84 LYS A N 1
ATOM 673 C CA . LYS A 1 84 ? 17.170 5.539 -20.519 1.00 81.12 84 LYS A CA 1
ATOM 674 C C . LYS A 1 84 ? 18.646 5.146 -20.626 1.00 81.12 84 LYS A C 1
ATOM 676 O O . LYS A 1 84 ? 19.437 5.951 -21.112 1.00 81.12 84 LYS A O 1
ATOM 681 N N . GLU A 1 85 ? 19.016 3.935 -20.232 1.00 72.44 85 GLU A N 1
ATOM 682 C CA . GLU A 1 85 ? 20.408 3.468 -20.232 1.00 72.44 85 GLU A CA 1
ATOM 683 C C . GLU A 1 85 ? 20.839 2.864 -21.569 1.00 72.44 85 GLU A C 1
ATOM 685 O O . GLU A 1 85 ? 21.947 3.122 -22.031 1.00 72.44 85 GLU A O 1
ATOM 690 N N . ARG A 1 86 ? 19.966 2.067 -22.202 1.00 61.97 86 ARG A N 1
ATOM 691 C CA . ARG A 1 86 ? 20.281 1.328 -23.437 1.00 61.97 86 ARG A CA 1
ATOM 692 C C . ARG A 1 86 ? 19.566 1.847 -24.681 1.00 61.97 86 ARG A C 1
ATOM 694 O O . ARG A 1 86 ? 19.919 1.416 -25.774 1.00 61.97 86 ARG A O 1
ATOM 701 N N . GLY A 1 87 ? 18.593 2.753 -24.534 1.00 56.31 87 GLY A N 1
ATOM 702 C CA . GLY A 1 87 ? 17.981 3.456 -25.665 1.00 56.31 87 GLY A CA 1
ATOM 703 C C . GLY A 1 87 ? 19.056 4.240 -26.404 1.00 56.31 87 GLY A C 1
ATOM 704 O O . GLY A 1 87 ? 19.731 5.096 -25.818 1.00 56.31 87 GLY A O 1
ATOM 705 N N . ILE A 1 88 ? 19.253 3.857 -27.655 1.00 50.91 88 ILE A N 1
ATOM 706 C CA . ILE A 1 88 ? 20.514 3.946 -28.367 1.00 50.91 88 ILE A CA 1
ATOM 707 C C . ILE A 1 88 ? 20.832 5.415 -28.659 1.00 50.91 88 ILE A C 1
ATOM 709 O O . ILE A 1 88 ? 20.219 6.057 -29.506 1.00 50.91 88 ILE A O 1
ATOM 713 N N . GLY A 1 89 ? 21.816 5.957 -27.944 1.00 47.19 89 GLY A N 1
ATOM 714 C CA . GLY A 1 89 ? 22.421 7.252 -28.250 1.00 47.19 89 GLY A CA 1
ATOM 715 C C . GLY A 1 89 ? 23.514 7.189 -29.320 1.00 47.19 89 GLY A C 1
ATOM 716 O O . GLY A 1 89 ? 24.016 8.239 -29.702 1.00 47.19 89 GLY A O 1
ATOM 717 N N . GLU A 1 90 ? 23.883 6.000 -29.813 1.00 48.25 90 GLU A N 1
ATOM 718 C CA . GLU A 1 90 ? 25.149 5.839 -30.548 1.00 48.25 90 GLU A CA 1
ATOM 719 C C . GLU A 1 90 ? 25.001 5.408 -32.020 1.00 48.25 90 GLU A C 1
ATOM 721 O O . GLU A 1 90 ? 25.801 5.820 -32.857 1.00 48.25 90 GLU A O 1
ATOM 726 N N . SER A 1 91 ? 23.996 4.614 -32.407 1.00 46.06 91 SER A N 1
ATOM 727 C CA . SER A 1 91 ? 23.897 4.149 -33.797 1.00 46.06 91 SER A CA 1
ATOM 728 C C . SER A 1 91 ? 22.868 4.938 -34.602 1.00 46.06 91 SER A C 1
ATOM 730 O O . SER A 1 91 ? 21.664 4.801 -34.407 1.00 46.06 91 SER A O 1
ATOM 732 N N . ARG A 1 92 ? 23.403 5.725 -35.535 1.00 48.03 92 ARG A N 1
ATOM 733 C CA . ARG A 1 92 ? 22.885 6.310 -36.789 1.00 48.03 92 ARG A CA 1
ATOM 734 C C . ARG A 1 92 ? 21.825 5.477 -37.568 1.00 48.03 92 ARG A C 1
ATOM 736 O O . ARG A 1 92 ? 21.973 5.266 -38.763 1.00 48.03 92 ARG A O 1
ATOM 743 N N . PHE A 1 93 ? 20.761 5.006 -36.923 1.00 45.12 93 PHE A N 1
ATOM 744 C CA . PHE A 1 93 ? 19.639 4.269 -37.532 1.00 45.12 93 PHE A CA 1
ATOM 745 C C . PHE A 1 93 ? 18.266 4.864 -37.164 1.00 45.12 93 PHE A C 1
ATOM 747 O O . PHE A 1 93 ? 17.226 4.270 -37.446 1.00 45.12 93 PHE A O 1
ATOM 754 N N . ILE A 1 94 ? 18.240 6.054 -36.554 1.00 47.19 94 ILE A N 1
ATOM 755 C CA . ILE A 1 94 ? 17.003 6.800 -36.311 1.00 47.19 94 ILE A CA 1
ATOM 756 C C . ILE A 1 94 ? 16.677 7.606 -37.566 1.00 47.19 94 ILE A C 1
ATOM 758 O O . ILE A 1 94 ? 17.075 8.758 -37.687 1.00 47.19 94 ILE A O 1
ATOM 762 N N . GLU A 1 95 ? 15.933 7.006 -38.487 1.00 52.03 95 GLU A N 1
ATOM 763 C CA . GLU A 1 95 ? 15.068 7.813 -39.357 1.00 52.03 95 GLU A CA 1
ATOM 764 C C . GLU A 1 95 ? 13.692 7.174 -39.595 1.00 52.03 95 GLU A C 1
ATOM 766 O O . GLU A 1 95 ? 12.739 7.892 -39.877 1.00 52.03 95 GLU A O 1
ATOM 771 N N . THR A 1 96 ? 13.508 5.863 -39.375 1.00 48.50 96 THR A N 1
ATOM 772 C CA . THR A 1 96 ? 12.206 5.216 -39.662 1.00 48.50 96 THR A CA 1
ATOM 773 C C . THR A 1 96 ? 11.777 4.081 -38.719 1.00 48.50 96 THR A C 1
ATOM 775 O O . THR A 1 96 ? 10.702 3.511 -38.905 1.00 48.50 96 THR A O 1
ATOM 778 N N . GLY A 1 97 ? 12.550 3.745 -37.680 1.00 58.50 97 GLY A N 1
ATOM 779 C CA . GLY A 1 97 ? 12.187 2.679 -36.736 1.00 58.50 97 GLY A CA 1
ATOM 780 C C . GLY A 1 97 ? 11.188 3.142 -35.669 1.00 58.50 97 GLY A C 1
ATOM 781 O O . GLY A 1 97 ? 11.494 4.041 -34.892 1.00 58.50 97 GLY A O 1
ATOM 782 N N . SER A 1 98 ? 10.001 2.527 -35.601 1.00 68.38 98 SER A N 1
ATOM 783 C CA . SER A 1 98 ? 9.034 2.784 -34.520 1.00 68.38 98 SER A CA 1
ATOM 784 C C . SER A 1 98 ? 9.666 2.494 -33.143 1.00 68.38 98 SER A C 1
ATOM 786 O O . SER A 1 98 ? 10.266 1.419 -32.997 1.00 68.38 98 SER A O 1
ATOM 788 N N . PRO A 1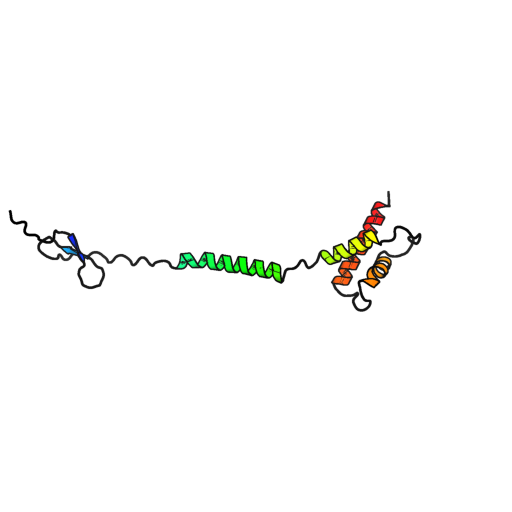 99 ? 9.492 3.372 -32.127 1.00 67.75 99 PRO A N 1
ATOM 789 C CA . PRO A 1 99 ? 10.041 3.184 -30.775 1.00 67.75 99 PRO A CA 1
ATOM 790 C C . PRO A 1 99 ? 9.602 1.861 -30.129 1.00 67.75 99 PRO A C 1
ATOM 792 O O . PRO A 1 99 ? 10.294 1.314 -29.272 1.00 67.75 99 PRO A O 1
ATOM 795 N N . ASP A 1 100 ? 8.483 1.297 -30.581 1.00 70.94 100 ASP A N 1
ATOM 796 C CA . ASP A 1 100 ? 8.000 -0.006 -30.133 1.00 70.94 100 ASP A CA 1
ATOM 797 C C . ASP A 1 100 ? 8.934 -1.167 -30.504 1.00 70.94 100 ASP A C 1
ATOM 799 O O . ASP A 1 100 ? 9.026 -2.138 -29.753 1.00 70.94 100 ASP A O 1
ATOM 803 N N . THR A 1 101 ? 9.611 -1.083 -31.653 1.00 73.44 101 THR A N 1
ATOM 804 C CA . THR A 1 101 ? 10.469 -2.159 -32.187 1.00 73.44 101 THR A CA 1
ATOM 805 C C . THR A 1 101 ? 11.817 -2.195 -31.473 1.00 73.44 101 THR A C 1
ATOM 807 O O . THR A 1 101 ? 12.378 -3.262 -31.230 1.00 73.44 101 THR A O 1
ATOM 810 N N . GLU A 1 102 ? 12.322 -1.020 -31.098 1.00 71.88 102 GLU A N 1
ATOM 811 C CA . GLU A 1 102 ? 13.572 -0.868 -30.355 1.00 71.88 102 GLU A CA 1
ATOM 812 C C . GLU A 1 102 ? 13.423 -1.412 -28.931 1.00 71.88 102 GLU A C 1
ATOM 814 O O . GLU A 1 102 ? 14.225 -2.233 -28.483 1.00 71.88 102 GLU A O 1
ATOM 819 N N . CYS A 1 103 ? 12.327 -1.058 -28.257 1.00 78.25 103 CYS A N 1
ATOM 820 C CA . CYS A 1 103 ? 12.013 -1.605 -26.941 1.00 78.25 103 CYS A CA 1
ATOM 821 C C . CYS A 1 103 ? 11.770 -3.121 -26.966 1.00 78.25 103 CYS A C 1
ATOM 823 O O . CYS A 1 103 ? 12.160 -3.806 -26.021 1.00 78.25 103 CYS A O 1
ATOM 825 N N . ASP A 1 104 ? 11.198 -3.671 -28.042 1.00 82.00 104 ASP A N 1
ATOM 826 C CA . ASP A 1 104 ? 11.052 -5.123 -28.210 1.00 82.00 104 ASP A CA 1
ATOM 827 C C . ASP A 1 104 ? 12.411 -5.845 -28.267 1.00 82.00 104 ASP A C 1
ATOM 829 O O . ASP A 1 104 ? 12.559 -6.921 -27.684 1.00 82.00 104 ASP A O 1
ATOM 833 N N . MET A 1 105 ? 13.414 -5.259 -28.932 1.00 75.69 105 MET A N 1
ATOM 834 C CA . MET A 1 105 ? 14.771 -5.817 -28.983 1.00 75.69 105 MET A CA 1
ATOM 835 C C . MET A 1 105 ? 15.509 -5.650 -27.652 1.00 75.69 105 MET A C 1
ATOM 837 O O . MET A 1 105 ? 16.095 -6.615 -27.160 1.00 75.69 105 MET A O 1
ATOM 841 N N . LEU A 1 106 ? 15.431 -4.475 -27.021 1.00 77.44 106 LEU A N 1
ATOM 842 C CA . LEU A 1 106 ? 16.087 -4.199 -25.736 1.00 77.44 106 LEU A CA 1
ATOM 843 C C . LEU A 1 106 ? 15.546 -5.069 -24.595 1.00 77.44 106 LEU A C 1
ATOM 845 O O . LEU A 1 106 ? 16.303 -5.513 -23.728 1.00 77.44 106 LEU A O 1
ATOM 849 N N . LEU A 1 107 ? 14.241 -5.336 -24.601 1.00 80.38 107 LEU A N 1
ATOM 850 C CA . LEU A 1 107 ? 13.582 -6.149 -23.585 1.00 80.38 107 LEU A CA 1
ATOM 851 C C . LEU A 1 107 ? 13.552 -7.638 -23.937 1.00 80.38 107 LEU A C 1
ATOM 853 O O . LEU A 1 107 ? 13.121 -8.427 -23.102 1.00 80.38 107 LEU A O 1
ATOM 857 N N . SER A 1 108 ? 14.052 -8.056 -25.104 1.00 77.06 108 SER A N 1
ATOM 858 C CA . SER A 1 108 ? 14.064 -9.469 -25.519 1.00 77.06 108 SER A CA 1
ATOM 859 C C . SER A 1 108 ? 14.821 -10.391 -24.549 1.00 77.06 108 SER A C 1
ATOM 861 O O . SER A 1 108 ? 14.451 -11.552 -24.388 1.00 77.06 108 SER A O 1
ATOM 863 N N . GLY A 1 109 ? 15.832 -9.869 -23.842 1.00 77.31 109 GLY A N 1
ATOM 864 C CA . GLY A 1 109 ? 16.547 -10.597 -22.786 1.00 77.31 109 GLY A CA 1
ATOM 865 C C . GLY A 1 109 ? 15.794 -10.682 -21.451 1.00 77.31 109 GLY A C 1
ATOM 866 O O . GLY A 1 109 ? 16.100 -11.548 -20.635 1.00 77.31 109 GLY A O 1
ATOM 867 N N . LYS A 1 110 ? 14.806 -9.804 -21.218 1.00 74.94 110 LYS A N 1
ATOM 868 C CA . LYS A 1 110 ? 13.988 -9.757 -19.990 1.00 74.94 110 LYS A CA 1
ATOM 869 C C . LYS A 1 110 ? 12.605 -10.394 -20.168 1.00 74.94 110 LYS A C 1
ATOM 871 O O . LYS A 1 110 ? 12.072 -10.977 -19.229 1.00 74.94 110 LYS A O 1
ATOM 876 N N . ILE A 1 111 ? 12.023 -10.287 -21.360 1.00 79.38 111 ILE A N 1
ATOM 877 C CA . ILE A 1 111 ? 10.682 -10.757 -21.704 1.00 79.38 111 ILE A CA 1
ATOM 878 C C . ILE A 1 111 ? 10.826 -11.900 -22.708 1.00 79.38 111 ILE A C 1
ATOM 880 O O . ILE A 1 111 ? 11.220 -11.694 -23.856 1.00 79.38 111 ILE A O 1
ATOM 884 N N . LYS A 1 112 ? 10.469 -13.120 -22.296 1.00 77.06 112 LYS A N 1
ATOM 885 C CA . LYS A 1 112 ? 10.431 -14.268 -23.212 1.00 77.06 112 LYS A CA 1
ATOM 886 C C . LYS A 1 112 ? 9.388 -14.031 -24.307 1.00 77.06 112 LYS A C 1
ATOM 888 O O . LYS A 1 112 ? 8.326 -13.471 -24.051 1.00 77.06 112 LYS A O 1
ATOM 893 N N . PHE A 1 113 ? 9.650 -14.523 -25.518 1.00 68.62 113 PHE A N 1
ATOM 894 C CA . PHE A 1 113 ? 8.762 -14.329 -26.675 1.00 68.62 113 PHE A CA 1
ATOM 895 C C . PHE A 1 113 ? 7.321 -14.813 -26.429 1.00 68.62 113 PHE A C 1
ATOM 897 O O . PHE A 1 113 ? 6.375 -14.143 -26.830 1.00 68.62 113 PHE A O 1
ATOM 904 N N . ASN A 1 114 ? 7.161 -15.927 -25.708 1.00 71.81 114 ASN A N 1
ATOM 905 C CA . ASN A 1 114 ? 5.859 -16.499 -25.344 1.00 71.81 114 ASN A CA 1
ATOM 906 C C . ASN A 1 114 ? 5.104 -15.691 -24.267 1.00 71.81 114 ASN A C 1
ATOM 908 O O . ASN A 1 114 ? 3.916 -15.898 -24.061 1.00 71.81 114 ASN A O 1
ATOM 912 N N . ASP A 1 115 ? 5.785 -14.769 -23.581 1.00 76.94 115 ASP A N 1
ATOM 913 C CA . ASP A 1 115 ? 5.288 -14.088 -22.379 1.00 76.94 115 ASP A CA 1
ATOM 914 C C . ASP A 1 115 ? 5.026 -12.587 -22.604 1.00 76.94 115 ASP A C 1
ATOM 916 O O . ASP A 1 115 ? 4.741 -11.833 -21.672 1.00 76.94 115 ASP A O 1
ATOM 920 N N . ARG A 1 116 ? 5.093 -12.134 -23.865 1.00 74.50 116 ARG A N 1
ATOM 921 C CA . ARG A 1 116 ? 4.948 -10.719 -24.256 1.00 74.50 116 ARG A CA 1
ATOM 922 C C . ARG A 1 116 ? 3.583 -10.116 -23.927 1.00 74.50 116 ARG A C 1
ATOM 924 O O . ARG A 1 116 ? 3.475 -8.899 -23.809 1.00 74.50 116 ARG A O 1
ATOM 931 N N . ASN A 1 117 ? 2.545 -10.943 -23.789 1.00 79.94 117 ASN A N 1
ATOM 932 C CA . ASN A 1 117 ? 1.183 -10.468 -23.536 1.00 79.94 117 ASN A CA 1
ATOM 933 C C . ASN A 1 117 ? 0.846 -10.339 -22.040 1.00 79.94 117 ASN A C 1
ATOM 935 O O . ASN A 1 117 ? -0.238 -9.871 -21.674 1.00 79.94 117 ASN A O 1
ATOM 939 N N . THR A 1 118 ? 1.771 -10.729 -21.158 1.00 85.38 118 THR A N 1
ATOM 940 C CA . THR A 1 118 ? 1.591 -10.548 -19.717 1.00 85.38 118 THR A CA 1
ATOM 941 C C . THR A 1 118 ? 1.494 -9.073 -19.355 1.00 85.38 118 THR A C 1
ATOM 943 O O . THR A 1 118 ? 2.033 -8.192 -20.027 1.00 85.38 118 THR A O 1
ATOM 946 N N . PHE A 1 119 ? 0.779 -8.787 -18.268 1.00 84.56 119 PHE A N 1
ATOM 947 C CA . PHE A 1 119 ? 0.660 -7.426 -17.752 1.00 84.56 119 PHE A CA 1
ATOM 948 C C . PHE A 1 119 ? 2.044 -6.811 -17.466 1.00 84.56 119 PHE A C 1
ATOM 950 O O . PHE A 1 119 ? 2.312 -5.686 -17.878 1.00 84.56 119 PHE A O 1
ATOM 957 N N . ARG A 1 120 ? 2.965 -7.600 -16.895 1.00 83.88 120 ARG A N 1
ATOM 958 C CA . ARG A 1 120 ? 4.363 -7.211 -16.665 1.00 83.88 120 ARG A CA 1
ATOM 959 C C . ARG A 1 120 ? 5.089 -6.804 -17.947 1.00 83.88 120 ARG A C 1
ATOM 961 O O . ARG A 1 120 ? 5.713 -5.748 -17.983 1.00 83.88 120 ARG A O 1
ATOM 968 N N . ALA A 1 121 ? 5.008 -7.624 -18.994 1.00 85.50 121 ALA A N 1
ATOM 969 C CA . ALA A 1 121 ? 5.663 -7.334 -20.265 1.00 85.50 121 ALA A CA 1
ATOM 970 C C . ALA A 1 121 ? 5.131 -6.044 -20.911 1.00 85.50 121 ALA A C 1
ATOM 972 O O . ALA A 1 121 ? 5.905 -5.252 -21.452 1.00 85.50 121 ALA A O 1
ATOM 973 N N . ARG A 1 122 ? 3.818 -5.801 -20.800 1.00 87.38 122 ARG A N 1
ATOM 974 C CA . ARG A 1 122 ? 3.179 -4.578 -21.300 1.00 87.38 122 ARG A CA 1
ATOM 975 C C . ARG A 1 122 ? 3.639 -3.330 -20.546 1.00 87.38 122 ARG A C 1
ATOM 977 O O . ARG A 1 122 ? 3.942 -2.333 -21.196 1.00 87.38 122 ARG A O 1
ATOM 984 N N . GLU A 1 123 ? 3.731 -3.382 -19.218 1.00 87.69 123 GLU A N 1
ATOM 985 C CA . GLU A 1 123 ? 4.197 -2.245 -18.406 1.00 87.69 123 GLU A CA 1
ATOM 986 C C . GLU A 1 123 ? 5.690 -1.941 -18.617 1.00 87.69 123 GLU A C 1
ATOM 988 O O . GLU A 1 123 ? 6.049 -0.783 -18.827 1.00 87.69 123 GLU A O 1
ATOM 993 N N . LEU A 1 124 ? 6.545 -2.968 -18.699 1.00 88.44 124 LEU A N 1
ATOM 994 C CA . LEU A 1 124 ? 7.963 -2.806 -19.061 1.00 88.44 124 LEU A CA 1
ATOM 995 C C . LEU A 1 124 ? 8.128 -2.107 -20.419 1.00 88.44 124 LEU A C 1
ATOM 997 O O . LEU A 1 124 ? 8.917 -1.170 -20.560 1.00 88.44 124 LEU A O 1
ATOM 1001 N N . LYS A 1 125 ? 7.360 -2.539 -21.428 1.00 88.69 125 LYS A N 1
ATOM 1002 C CA . LYS A 1 125 ? 7.402 -1.932 -22.763 1.00 88.69 125 LYS A CA 1
ATOM 1003 C C . LYS A 1 125 ? 6.924 -0.480 -22.740 1.00 88.69 125 LYS A C 1
ATOM 1005 O O . LYS A 1 125 ? 7.560 0.369 -23.360 1.00 88.69 125 LYS A O 1
ATOM 1010 N N . ARG A 1 126 ? 5.844 -0.182 -22.007 1.00 89.62 126 ARG A N 1
ATOM 1011 C CA . ARG A 1 126 ? 5.323 1.188 -21.843 1.00 89.62 126 ARG A CA 1
ATOM 1012 C C . ARG A 1 126 ? 6.375 2.127 -21.259 1.00 89.62 126 ARG A C 1
ATOM 1014 O O . ARG A 1 126 ? 6.599 3.187 -21.839 1.00 89.62 126 ARG A O 1
ATOM 102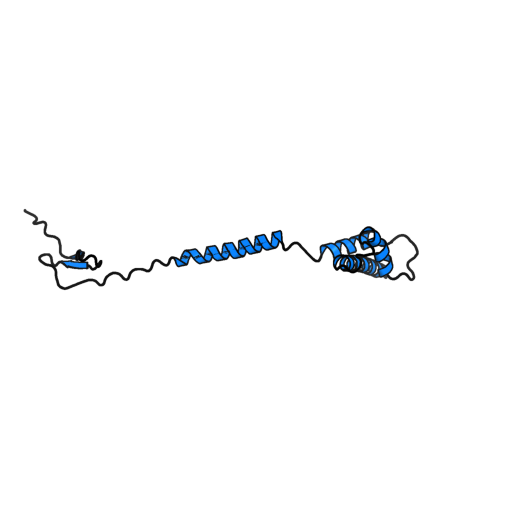1 N N . GLY A 1 127 ? 7.052 1.716 -20.184 1.00 89.44 127 GLY A N 1
ATOM 1022 C CA . GLY A 1 127 ? 8.129 2.498 -19.573 1.00 89.44 127 GLY A CA 1
ATOM 1023 C C . GLY A 1 127 ? 9.276 2.781 -20.547 1.00 89.44 127 GLY A C 1
ATOM 1024 O O . GLY A 1 127 ? 9.683 3.931 -20.708 1.00 89.44 127 GLY A O 1
ATOM 1025 N N . CYS A 1 128 ? 9.740 1.756 -21.271 1.00 88.62 128 CYS A N 1
ATOM 1026 C CA . CYS A 1 128 ? 10.820 1.899 -22.255 1.00 88.62 128 CYS A CA 1
ATOM 1027 C C . CYS A 1 128 ? 10.458 2.873 -23.387 1.00 88.62 128 CYS A C 1
ATOM 1029 O O . CYS A 1 128 ? 11.234 3.776 -23.707 1.00 88.62 128 CYS A O 1
ATOM 1031 N N . VAL A 1 129 ? 9.259 2.732 -23.966 1.00 86.44 129 VAL A N 1
ATOM 1032 C CA . VAL A 1 129 ? 8.794 3.606 -25.054 1.00 86.44 129 VAL A CA 1
ATOM 1033 C C . VAL A 1 129 ? 8.686 5.052 -24.575 1.00 86.44 129 VAL A C 1
ATOM 1035 O O . VAL A 1 129 ? 9.044 5.968 -25.318 1.00 86.44 129 VAL A O 1
ATOM 1038 N N . GLN A 1 130 ? 8.224 5.269 -23.3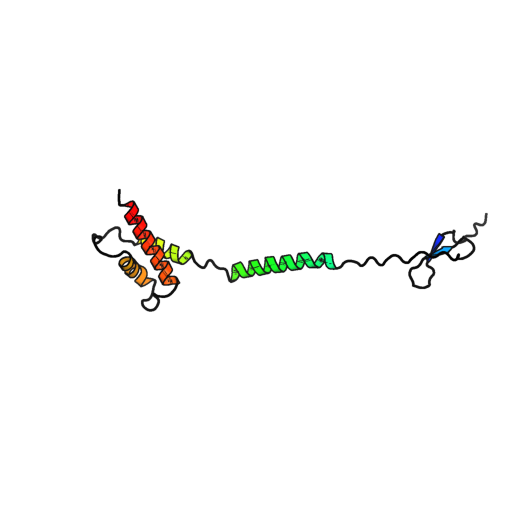41 1.00 89.81 130 GLN A N 1
ATOM 1039 C CA . GLN A 1 130 ? 8.128 6.608 -22.770 1.00 89.81 130 GLN A CA 1
ATOM 1040 C C . GLN A 1 130 ? 9.509 7.264 -22.627 1.00 89.81 130 GLN A C 1
ATOM 1042 O O . GLN A 1 130 ? 9.690 8.386 -23.092 1.00 89.81 130 GLN A O 1
ATOM 1047 N N . ALA A 1 131 ? 10.508 6.548 -22.104 1.00 86.75 131 ALA A N 1
ATOM 1048 C CA . ALA A 1 131 ? 11.868 7.074 -21.962 1.00 86.75 131 ALA A CA 1
ATOM 1049 C C . ALA A 1 131 ? 12.489 7.509 -23.305 1.00 86.75 131 ALA A C 1
ATOM 1051 O O . ALA A 1 131 ? 13.162 8.539 -23.383 1.00 86.75 131 ALA A O 1
ATOM 1052 N N . ILE A 1 132 ? 12.250 6.746 -24.379 1.00 80.31 132 ILE A N 1
ATOM 1053 C CA . ILE A 1 132 ? 12.729 7.085 -25.730 1.00 80.31 132 ILE A CA 1
ATOM 1054 C C . ILE A 1 132 ? 12.010 8.328 -26.269 1.00 80.31 132 ILE A C 1
ATOM 1056 O O . ILE A 1 132 ? 12.650 9.217 -26.835 1.00 80.31 132 ILE A O 1
ATOM 1060 N N . LYS A 1 133 ? 10.687 8.422 -26.080 1.00 84.00 133 LYS A N 1
ATOM 1061 C CA . LYS A 1 133 ? 9.910 9.605 -26.479 1.00 84.00 133 LYS A CA 1
ATOM 1062 C C . LYS A 1 133 ? 10.406 10.864 -25.776 1.00 84.00 133 LYS A C 1
ATOM 1064 O O . LYS A 1 133 ? 10.619 11.868 -26.451 1.00 84.00 133 LYS A O 1
ATOM 1069 N N . ASP A 1 134 ? 10.649 10.790 -24.472 1.00 85.12 134 ASP A N 1
ATOM 1070 C CA . ASP A 1 134 ? 11.111 11.926 -23.671 1.00 85.12 134 ASP A CA 1
ATOM 1071 C C . ASP A 1 134 ? 12.519 12.371 -24.096 1.00 85.12 134 ASP A C 1
ATOM 1073 O O . ASP A 1 134 ? 12.769 13.563 -24.285 1.00 85.12 134 ASP A O 1
ATOM 1077 N N . LYS A 1 135 ? 13.425 11.420 -24.363 1.00 78.62 135 LYS A N 1
ATOM 1078 C CA . LYS A 1 135 ? 14.748 11.712 -24.942 1.00 78.62 135 LYS A CA 1
ATOM 1079 C C . LYS A 1 135 ? 14.656 12.398 -26.306 1.00 78.62 135 LYS A C 1
ATOM 1081 O O . LYS A 1 135 ? 15.383 13.355 -26.562 1.00 78.62 135 LYS A O 1
ATOM 1086 N N . ASN A 1 136 ? 13.779 11.915 -27.186 1.00 76.69 136 ASN A N 1
ATOM 1087 C CA . ASN A 1 136 ? 13.592 12.492 -28.517 1.00 76.69 136 ASN A CA 1
ATOM 1088 C C . ASN A 1 136 ? 12.973 13.893 -28.452 1.00 76.69 136 ASN A C 1
ATOM 1090 O O . ASN A 1 136 ? 13.371 14.766 -29.221 1.00 76.69 136 ASN A O 1
ATOM 1094 N N . ALA A 1 137 ? 12.037 14.116 -27.526 1.00 81.56 137 ALA A N 1
ATOM 1095 C CA . ALA A 1 137 ? 11.460 15.429 -27.264 1.00 81.56 137 ALA A CA 1
ATOM 1096 C C . ALA A 1 137 ? 12.524 16.418 -26.765 1.00 81.56 137 ALA A C 1
ATOM 1098 O O . ALA A 1 137 ? 12.597 17.527 -27.277 1.00 81.56 137 ALA A O 1
ATOM 1099 N N . ALA A 1 138 ? 13.408 15.995 -25.855 1.00 79.38 138 ALA A N 1
ATOM 1100 C CA . ALA A 1 138 ? 14.503 16.827 -25.351 1.00 79.38 138 ALA A CA 1
ATOM 1101 C C . ALA A 1 138 ? 15.558 17.192 -26.417 1.00 79.38 138 ALA A C 1
ATOM 1103 O O . ALA A 1 138 ? 16.309 18.147 -26.238 1.00 79.38 138 ALA A O 1
ATOM 1104 N N . LYS A 1 139 ? 15.639 16.432 -27.519 1.00 73.94 139 LYS A N 1
ATOM 1105 C CA . LYS A 1 139 ? 16.604 16.654 -28.609 1.00 73.94 139 LYS A CA 1
ATOM 1106 C C . LYS A 1 139 ? 16.076 17.574 -29.717 1.00 73.94 139 LYS A C 1
ATOM 1108 O O . LYS A 1 139 ? 16.855 17.968 -30.582 1.00 73.94 139 LYS A O 1
ATOM 1113 N N . ARG A 1 140 ? 14.776 17.890 -29.724 1.00 67.50 140 ARG A N 1
ATOM 1114 C CA . ARG A 1 140 ? 14.177 18.867 -30.645 1.00 67.50 140 ARG A CA 1
ATOM 1115 C C . ARG A 1 140 ? 14.249 20.257 -29.990 1.00 67.50 140 ARG A C 1
ATOM 1117 O O . ARG A 1 140 ? 13.555 20.440 -28.993 1.00 67.50 140 ARG A O 1
ATOM 1124 N N . PRO A 1 141 ? 15.102 21.181 -30.474 1.00 61.09 141 PRO A N 1
ATOM 1125 C CA . PRO A 1 141 ? 15.127 22.561 -29.990 1.00 61.09 141 PRO A CA 1
ATOM 1126 C C . PRO A 1 141 ? 13.863 23.332 -30.387 1.00 61.09 141 PRO A C 1
ATOM 1128 O O . PRO A 1 141 ? 13.260 22.989 -31.433 1.00 61.09 141 PRO A O 1
#

Radius of gyration: 42.76 Å; chains: 1; bounding box: 67×39×125 Å

Foldseek 3Di:
DDDPPFDDWDWDDPPPPPQKTFTDHSPDTDPDIDDRPDPPPPPPVVPPVVVVVCCCVVVVVVCCVPPVPPPAVPLLVQLLVLLQPPVDPDDPPPDDDQQLVVSCVSCCVVAPPVRCPDPSNVSSSNSNSVNNVVVVVVVPD